Protein AF-A0A954MMR1-F1 (afdb_monomer_lite)

Radius of gyration: 14.31 Å; chains: 1; bounding box: 30×36×36 Å

Foldseek 3Di:
DVVLLVVVLVVQQVVQQDPVVRGRDPVNVVLNVLSVQLPVVDDPDDPVPPDPVVLVVSLVVLVVQCARPPDRHGHDPVSSVVSNVSSVVSVVVLVPDPVRD

Structure (mmCIF, N/CA/C/O backbone):
data_AF-A0A954MMR1-F1
#
_entry.id   AF-A0A954MMR1-F1
#
loop_
_atom_site.group_PDB
_atom_site.id
_atom_site.type_symbol
_atom_site.label_atom_id
_atom_site.label_alt_id
_atom_site.label_comp_id
_atom_site.label_asym_id
_atom_site.label_entity_id
_atom_site.label_seq_id
_atom_site.pdbx_PDB_ins_code
_atom_site.Cartn_x
_atom_site.Cartn_y
_atom_site.Cartn_z
_atom_site.occupancy
_atom_site.B_iso_or_equiv
_atom_site.auth_seq_id
_atom_site.auth_comp_id
_atom_site.auth_asym_id
_atom_site.auth_atom_id
_atom_site.pdbx_PDB_model_num
ATOM 1 N N . MET A 1 1 ? 3.856 -9.022 4.258 1.00 61.09 1 MET A N 1
ATOM 2 C CA . MET A 1 1 ? 3.061 -8.015 3.529 1.00 61.09 1 MET A CA 1
ATOM 3 C C . MET A 1 1 ? 3.926 -6.896 2.964 1.00 61.09 1 MET A C 1
ATOM 5 O O . MET A 1 1 ? 4.004 -6.824 1.745 1.00 61.09 1 MET A O 1
ATOM 9 N N . HIS A 1 2 ? 4.660 -6.096 3.756 1.00 62.59 2 HIS A N 1
ATOM 10 C CA . HIS A 1 2 ? 5.573 -5.097 3.159 1.00 62.59 2 HIS A CA 1
ATOM 11 C C . HIS A 1 2 ? 6.644 -5.740 2.274 1.00 62.59 2 HIS A C 1
ATOM 13 O O . HIS A 1 2 ? 6.865 -5.231 1.191 1.00 62.59 2 HIS A O 1
ATOM 19 N N . GLN A 1 3 ? 7.208 -6.898 2.641 1.00 65.81 3 GLN A N 1
ATOM 20 C CA . GLN A 1 3 ? 8.133 -7.636 1.762 1.00 65.81 3 GLN A CA 1
ATOM 21 C C . GLN A 1 3 ? 7.497 -8.056 0.423 1.00 65.81 3 GLN A C 1
ATOM 23 O O . GLN A 1 3 ? 8.134 -7.946 -0.619 1.00 65.81 3 GLN A O 1
ATOM 28 N N . ALA A 1 4 ? 6.229 -8.481 0.426 1.00 65.94 4 ALA A N 1
ATOM 29 C CA . ALA A 1 4 ? 5.494 -8.794 -0.800 1.00 65.94 4 ALA A CA 1
ATOM 30 C C . ALA A 1 4 ? 5.243 -7.551 -1.648 1.00 65.94 4 ALA A C 1
ATOM 32 O O . ALA A 1 4 ? 5.471 -7.578 -2.849 1.00 65.94 4 ALA A O 1
ATOM 33 N N . PHE A 1 5 ? 4.825 -6.449 -1.025 1.00 65.81 5 PHE A N 1
ATOM 34 C CA . PHE A 1 5 ? 4.623 -5.176 -1.711 1.00 65.81 5 PHE A CA 1
ATOM 35 C C . PHE A 1 5 ? 5.935 -4.557 -2.202 1.00 65.81 5 PHE A C 1
ATOM 37 O O . PHE A 1 5 ? 5.938 -3.952 -3.264 1.00 65.81 5 PHE A O 1
ATOM 44 N N . GLN A 1 6 ? 7.045 -4.732 -1.486 1.00 67.94 6 GLN A N 1
ATOM 45 C CA . GLN A 1 6 ? 8.383 -4.302 -1.898 1.00 67.94 6 GLN A CA 1
ATOM 46 C C . GLN A 1 6 ? 8.872 -5.113 -3.100 1.00 67.94 6 GLN A C 1
ATOM 48 O O . GLN A 1 6 ? 9.339 -4.535 -4.075 1.00 67.94 6 GLN A O 1
ATOM 53 N N . ARG A 1 7 ? 8.701 -6.440 -3.089 1.00 66.88 7 ARG A N 1
ATOM 54 C CA . ARG A 1 7 ? 9.035 -7.280 -4.251 1.00 66.88 7 ARG A CA 1
ATOM 55 C C . ARG A 1 7 ? 8.105 -7.020 -5.434 1.00 66.88 7 ARG A C 1
ATOM 57 O O . ARG A 1 7 ? 8.569 -6.897 -6.562 1.00 66.88 7 ARG A O 1
ATOM 64 N N . TYR A 1 8 ? 6.818 -6.823 -5.168 1.00 65.00 8 TYR A N 1
ATOM 65 C CA . TYR A 1 8 ? 5.849 -6.408 -6.173 1.00 65.00 8 TYR A CA 1
ATOM 66 C C . TYR A 1 8 ? 6.057 -4.963 -6.634 1.00 65.00 8 TYR A C 1
ATOM 68 O O . TYR A 1 8 ? 5.541 -4.623 -7.673 1.00 65.00 8 TYR A O 1
ATOM 76 N N . GLN A 1 9 ? 6.800 -4.085 -5.956 1.00 65.31 9 GLN A N 1
ATOM 77 C CA . GLN A 1 9 ? 7.127 -2.762 -6.519 1.00 65.31 9 GLN A CA 1
ATOM 78 C C . GLN A 1 9 ? 8.109 -2.878 -7.690 1.00 65.31 9 GLN A C 1
ATOM 80 O O . GLN A 1 9 ? 7.995 -2.125 -8.653 1.00 65.31 9 GLN A O 1
ATOM 85 N N . VAL A 1 10 ? 9.001 -3.870 -7.649 1.00 65.62 10 VAL A N 1
ATOM 86 C CA . VAL A 1 10 ? 9.998 -4.127 -8.700 1.00 65.62 10 VAL A CA 1
ATOM 87 C C . VAL A 1 10 ? 9.350 -4.678 -9.978 1.00 65.62 10 VAL A C 1
ATOM 89 O O . VAL A 1 10 ? 9.851 -4.451 -11.077 1.00 65.62 10 VAL A O 1
ATOM 92 N N . TYR A 1 11 ? 8.220 -5.381 -9.861 1.00 63.69 11 TYR A N 1
ATOM 93 C CA . TYR A 1 11 ? 7.567 -6.045 -10.992 1.00 63.69 11 TYR A CA 1
ATOM 94 C C . TYR A 1 11 ? 6.892 -5.069 -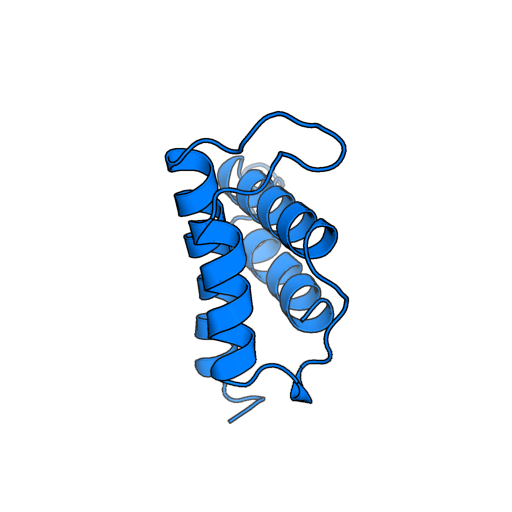11.989 1.00 63.69 11 TYR A C 1
ATOM 96 O O . TYR A 1 11 ? 7.285 -5.081 -13.150 1.00 63.69 11 TYR A O 1
ATOM 104 N N . PRO A 1 12 ? 6.004 -4.133 -11.591 1.00 59.59 12 PRO A N 1
ATOM 105 C CA . PRO A 1 12 ? 5.441 -3.100 -12.456 1.00 59.59 12 PRO A CA 1
ATOM 106 C C . PRO A 1 12 ? 6.489 -2.106 -12.949 1.00 59.59 12 PRO A C 1
ATOM 108 O O . PRO A 1 12 ? 6.309 -1.524 -14.014 1.00 59.59 12 PRO A O 1
ATOM 111 N N . GLU A 1 13 ? 7.560 -1.868 -12.183 1.00 61.47 13 GLU A N 1
ATOM 112 C CA . GLU A 1 13 ? 8.667 -1.030 -12.648 1.00 61.47 13 GLU A CA 1
ATOM 113 C C . GLU A 1 13 ? 9.390 -1.676 -13.827 1.00 61.47 13 GLU A C 1
ATOM 115 O O . GLU A 1 13 ? 9.709 -0.954 -14.762 1.00 61.47 13 GLU A O 1
ATOM 120 N N . LYS A 1 14 ? 9.568 -3.005 -13.831 1.00 61.31 14 LYS A N 1
ATOM 121 C CA . LYS A 1 14 ? 10.123 -3.761 -14.966 1.00 61.31 14 LYS A CA 1
ATOM 122 C C . LYS A 1 14 ? 9.114 -3.974 -16.100 1.00 61.31 14 LYS A C 1
ATOM 124 O O . LYS A 1 14 ? 9.447 -3.747 -17.254 1.00 61.31 14 LYS A O 1
ATOM 129 N N . GLU A 1 15 ? 7.883 -4.368 -15.788 1.00 65.50 15 GLU A N 1
ATOM 130 C CA . GLU A 1 15 ? 6.836 -4.697 -16.769 1.00 65.50 15 GLU A CA 1
ATOM 131 C C . GLU A 1 15 ? 6.273 -3.455 -17.481 1.00 65.50 15 GLU A C 1
ATOM 133 O O . GLU A 1 15 ? 5.814 -3.521 -18.620 1.00 65.50 15 GLU A O 1
ATOM 138 N N . HIS A 1 16 ? 6.316 -2.292 -16.828 1.00 63.44 16 HIS A N 1
ATOM 139 C CA . HIS A 1 16 ? 5.886 -1.023 -17.413 1.00 63.44 16 HIS A CA 1
ATOM 140 C C . HIS A 1 16 ? 7.038 -0.046 -17.659 1.00 63.44 16 HIS A C 1
ATOM 142 O O . HIS A 1 16 ? 6.788 1.157 -17.847 1.00 63.44 16 HIS A O 1
ATOM 148 N N . PHE A 1 17 ? 8.277 -0.544 -17.668 1.00 65.81 17 PHE A N 1
ATOM 149 C CA . PHE A 1 17 ? 9.422 0.199 -18.169 1.00 65.81 17 PHE A CA 1
ATOM 150 C C . PHE A 1 17 ? 9.291 0.355 -19.682 1.00 65.81 17 PHE A C 1
ATOM 152 O O . PHE A 1 17 ? 9.183 -0.626 -20.414 1.00 65.81 17 PHE A O 1
ATOM 159 N N . ARG A 1 18 ? 9.291 1.594 -20.173 1.00 62.69 18 ARG A N 1
ATOM 160 C CA . ARG A 1 18 ? 9.335 1.849 -21.612 1.00 62.69 18 ARG A CA 1
ATOM 161 C C . ARG A 1 18 ? 10.785 2.057 -22.016 1.00 62.69 18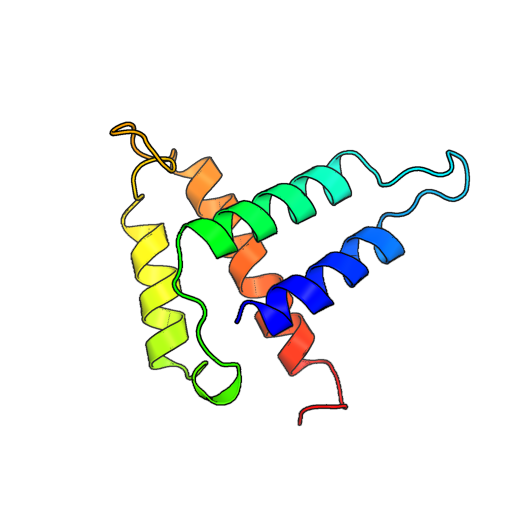 ARG A C 1
ATOM 163 O O . ARG A 1 18 ? 11.351 3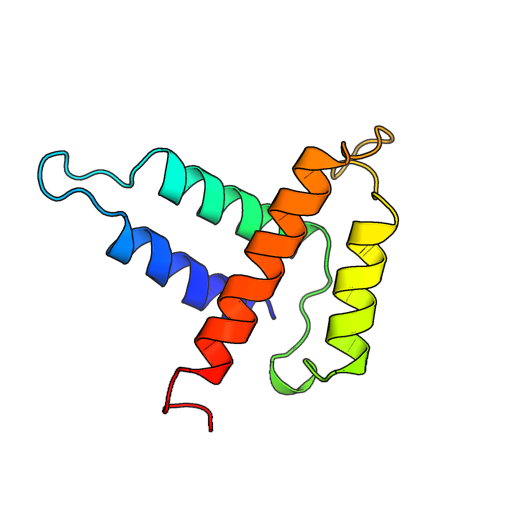.107 -21.726 1.00 62.69 18 ARG A O 1
ATOM 170 N N . HIS A 1 19 ? 11.364 1.073 -22.700 1.00 62.34 19 HIS A N 1
ATOM 171 C CA . HIS A 1 19 ? 12.738 1.151 -23.206 1.00 62.34 19 HIS A CA 1
ATOM 172 C C . HIS A 1 19 ? 12.954 2.356 -24.132 1.00 62.34 19 HIS A C 1
ATOM 174 O O . HIS A 1 19 ? 14.003 2.983 -24.076 1.00 62.34 19 HIS A O 1
ATOM 180 N N . GLU A 1 20 ? 11.930 2.733 -24.898 1.00 69.31 20 GLU A N 1
ATOM 181 C CA . GLU A 1 20 ? 11.947 3.878 -25.819 1.00 69.31 20 GLU A CA 1
ATOM 182 C C . GLU A 1 20 ? 12.154 5.228 -25.123 1.00 69.31 20 GLU A C 1
ATOM 184 O O . GLU A 1 20 ? 12.725 6.144 -25.704 1.00 69.31 20 GLU A O 1
ATOM 189 N N . THR A 1 21 ? 11.683 5.371 -23.881 1.00 72.06 21 THR A N 1
ATOM 190 C CA . THR A 1 21 ? 11.748 6.638 -23.138 1.00 72.06 21 THR A CA 1
ATOM 191 C C . THR A 1 21 ? 12.607 6.555 -21.882 1.00 72.06 21 THR A C 1
ATOM 193 O O . THR A 1 21 ? 12.737 7.550 -21.177 1.00 72.06 21 THR A O 1
ATOM 196 N N . GLY A 1 22 ? 13.169 5.384 -21.561 1.00 72.94 22 GLY A N 1
ATOM 197 C CA . GLY A 1 22 ? 13.951 5.157 -20.341 1.00 72.94 22 GLY A CA 1
ATOM 198 C C . GLY A 1 22 ? 13.162 5.374 -19.043 1.00 72.94 22 GLY A C 1
ATOM 199 O O . GLY A 1 22 ? 13.749 5.577 -17.979 1.00 72.94 22 GLY A O 1
ATOM 200 N N . HIS A 1 23 ? 11.827 5.377 -19.109 1.00 74.00 23 HIS A N 1
ATOM 201 C CA . HIS A 1 23 ? 10.966 5.770 -18.000 1.00 74.00 23 HIS A CA 1
ATOM 202 C C . HIS A 1 23 ? 9.848 4.760 -17.739 1.00 74.00 23 HIS A C 1
ATOM 204 O O . HIS A 1 23 ? 9.278 4.155 -18.648 1.00 74.00 23 HIS A O 1
ATOM 210 N N . VAL A 1 24 ? 9.459 4.645 -16.466 1.00 75.00 24 VAL A N 1
ATOM 211 C CA . VAL A 1 24 ? 8.257 3.908 -16.065 1.00 75.00 24 VAL A CA 1
ATOM 212 C C . VAL A 1 24 ? 7.019 4.673 -16.532 1.00 75.00 24 VAL A C 1
ATOM 214 O O . VAL A 1 24 ? 6.878 5.887 -16.306 1.00 75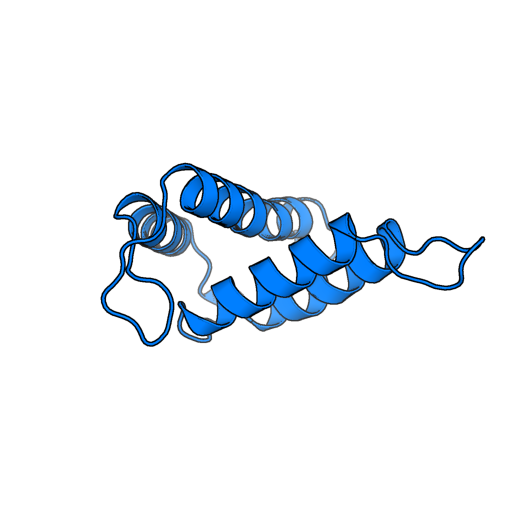.00 24 VAL A O 1
ATOM 217 N N . SER A 1 25 ? 6.091 3.956 -17.163 1.00 78.38 25 SER A N 1
ATOM 218 C CA . SER A 1 25 ? 4.847 4.545 -17.658 1.00 78.38 25 SER A CA 1
ATOM 219 C C . SER A 1 25 ? 4.064 5.277 -16.545 1.00 78.38 25 SER A C 1
ATOM 221 O O . SER A 1 25 ? 4.175 4.937 -15.360 1.00 78.38 25 SER A O 1
ATOM 223 N N . PRO A 1 26 ? 3.222 6.273 -16.884 1.00 79.44 26 PRO A N 1
ATOM 224 C CA . PRO A 1 26 ? 2.347 6.935 -15.907 1.00 79.44 26 PRO A CA 1
ATOM 225 C C . PRO A 1 26 ? 1.465 5.955 -15.112 1.00 79.44 26 PRO A C 1
ATOM 227 O O . PRO A 1 26 ? 1.168 6.173 -13.932 1.00 79.44 26 PRO A O 1
ATOM 230 N N . TRP A 1 27 ? 1.085 4.842 -15.745 1.00 77.19 27 TRP A N 1
ATOM 231 C CA . TRP A 1 27 ? 0.339 3.764 -15.110 1.00 77.19 27 TRP A CA 1
ATOM 232 C C . TRP A 1 27 ? 1.184 2.992 -14.091 1.00 77.19 27 TRP A C 1
ATOM 234 O O . TRP A 1 27 ? 0.750 2.826 -12.950 1.00 77.19 27 TRP A O 1
ATOM 244 N N . GLY A 1 28 ? 2.420 2.623 -14.443 1.00 77.06 28 GLY A N 1
ATOM 245 C CA . GLY A 1 28 ? 3.358 1.981 -13.515 1.00 77.06 28 GLY A CA 1
ATOM 246 C C . GLY A 1 28 ? 3.643 2.851 -12.287 1.00 77.06 28 GLY A C 1
ATOM 247 O O . GLY A 1 28 ? 3.522 2.389 -11.152 1.00 77.06 28 GLY A O 1
ATOM 248 N N . ARG A 1 29 ? 3.866 4.159 -12.483 1.00 80.94 29 ARG A N 1
ATOM 249 C CA . ARG A 1 29 ? 4.013 5.126 -11.375 1.00 80.94 29 ARG A CA 1
ATOM 250 C C . ARG A 1 29 ? 2.778 5.182 -10.471 1.00 80.94 29 ARG A C 1
ATOM 252 O O . ARG A 1 29 ? 2.902 5.308 -9.251 1.00 80.94 29 ARG A O 1
ATOM 259 N N . THR A 1 30 ? 1.584 5.066 -11.051 1.00 84.44 30 THR A N 1
ATOM 260 C CA . THR A 1 30 ? 0.330 5.021 -10.287 1.00 84.44 30 THR A CA 1
ATOM 261 C C . THR A 1 30 ? 0.239 3.762 -9.427 1.00 84.44 30 THR A C 1
ATOM 263 O O . THR A 1 30 ? -0.106 3.876 -8.250 1.00 84.44 30 THR A O 1
ATOM 266 N N . GLN A 1 31 ? 0.611 2.599 -9.970 1.00 79.00 31 GLN A N 1
ATOM 267 C CA . GLN A 1 31 ? 0.640 1.331 -9.231 1.00 79.00 31 GLN A CA 1
ATOM 268 C C . GLN A 1 31 ? 1.636 1.372 -8.063 1.00 79.00 31 GLN A C 1
ATOM 270 O O . GLN A 1 31 ? 1.273 1.025 -6.939 1.00 79.00 31 GLN A O 1
ATOM 275 N N . VAL A 1 32 ? 2.848 1.897 -8.280 1.00 81.88 32 VAL A N 1
ATOM 276 C CA . VAL A 1 32 ? 3.855 2.070 -7.214 1.00 81.88 32 VAL A CA 1
ATOM 277 C C . VAL A 1 32 ? 3.328 2.977 -6.100 1.00 81.88 32 VAL A C 1
ATOM 279 O O . VAL A 1 32 ? 3.428 2.646 -4.917 1.00 81.88 32 VAL A O 1
ATOM 282 N N . ARG A 1 33 ? 2.712 4.113 -6.452 1.00 84.69 33 ARG A N 1
ATOM 283 C CA . ARG A 1 33 ? 2.102 5.017 -5.464 1.00 84.69 33 ARG A CA 1
ATOM 284 C C . ARG A 1 33 ? 0.982 4.331 -4.679 1.00 84.69 33 ARG A C 1
ATOM 286 O O . ARG A 1 33 ? 0.885 4.524 -3.469 1.00 84.69 33 ARG A O 1
ATOM 293 N N . GLN A 1 34 ? 0.144 3.540 -5.347 1.00 84.94 34 GLN A N 1
ATOM 294 C CA . GLN A 1 34 ? -0.940 2.804 -4.696 1.00 84.94 34 GLN A CA 1
ATOM 295 C C . GLN A 1 34 ? -0.405 1.745 -3.727 1.00 84.94 34 GLN A C 1
ATOM 297 O O . GLN A 1 34 ? -0.889 1.677 -2.599 1.00 84.94 34 GLN A O 1
ATOM 302 N N . ALA A 1 35 ? 0.641 1.008 -4.107 1.00 82.38 35 ALA A N 1
ATOM 303 C CA . ALA A 1 35 ? 1.333 0.070 -3.224 1.00 82.38 35 ALA A CA 1
ATOM 304 C C . ALA A 1 35 ? 1.930 0.771 -1.991 1.00 82.38 35 ALA A C 1
ATOM 306 O O . ALA A 1 35 ? 1.732 0.320 -0.866 1.00 82.38 35 ALA A O 1
ATOM 307 N N . LYS A 1 36 ? 2.592 1.923 -2.173 1.00 84.25 36 LYS A N 1
ATOM 308 C CA . LYS A 1 36 ? 3.117 2.723 -1.049 1.00 84.25 36 LYS A CA 1
ATOM 309 C C . LYS A 1 36 ? 2.010 3.180 -0.098 1.00 84.25 36 LYS A C 1
ATOM 311 O O . LYS A 1 36 ? 2.187 3.130 1.114 1.00 84.25 36 LYS A O 1
ATOM 316 N N . ASN A 1 37 ? 0.864 3.605 -0.626 1.00 85.00 37 ASN A N 1
ATOM 317 C CA . ASN A 1 37 ? -0.272 3.986 0.212 1.00 85.00 37 ASN A CA 1
ATOM 318 C C . ASN A 1 37 ? -0.885 2.780 0.935 1.00 85.00 37 ASN A C 1
ATOM 320 O O . ASN A 1 37 ? -1.182 2.896 2.119 1.00 85.00 37 ASN A O 1
ATOM 324 N N . LEU A 1 38 ? -1.003 1.619 0.286 1.00 85.12 38 LEU A N 1
ATOM 325 C CA . LEU A 1 38 ? -1.414 0.378 0.953 1.00 85.12 38 LEU A CA 1
ATOM 326 C C . LEU A 1 38 ? -0.505 0.070 2.152 1.00 85.12 38 LEU A C 1
ATOM 328 O O . LEU A 1 38 ? -1.003 -0.159 3.249 1.00 85.12 38 LEU A O 1
ATOM 332 N N . MET A 1 39 ? 0.815 0.173 1.973 1.00 84.31 39 MET A N 1
ATOM 333 C CA . MET A 1 39 ? 1.792 -0.034 3.049 1.00 84.31 39 MET A CA 1
ATOM 334 C C . MET A 1 39 ? 1.672 0.978 4.199 1.00 84.31 39 MET A C 1
ATOM 336 O O . MET A 1 39 ? 2.006 0.638 5.326 1.00 84.31 39 MET A O 1
ATOM 340 N N . ARG A 1 40 ? 1.214 2.209 3.937 1.00 86.62 40 ARG A N 1
ATOM 341 C CA . ARG A 1 40 ? 1.008 3.240 4.975 1.00 86.62 40 ARG A CA 1
ATOM 342 C C . ARG A 1 40 ? -0.253 3.016 5.803 1.00 86.62 40 ARG A C 1
ATOM 344 O O . ARG A 1 40 ? -0.302 3.427 6.954 1.00 86.62 40 ARG A O 1
ATOM 351 N N . HIS A 1 41 ? -1.278 2.421 5.201 1.00 86.88 41 HIS A N 1
ATOM 352 C CA . HIS A 1 41 ? -2.562 2.171 5.854 1.00 86.88 41 HIS A CA 1
ATOM 353 C C . HIS A 1 41 ? -2.586 0.881 6.676 1.00 86.88 41 HIS A C 1
ATOM 355 O O . HIS A 1 41 ? -3.471 0.722 7.513 1.00 86.88 41 HIS A O 1
ATOM 361 N N . HIS A 1 42 ? -1.634 -0.023 6.442 1.00 84.44 42 HIS A N 1
ATOM 362 C CA . HIS A 1 42 ? -1.609 -1.347 7.052 1.00 84.44 42 HIS A CA 1
ATOM 363 C C . HIS A 1 42 ? -0.323 -1.581 7.839 1.00 84.44 42 HIS A C 1
ATOM 365 O O . HIS A 1 42 ? 0.751 -1.172 7.386 1.00 84.44 42 HIS A O 1
ATOM 371 N N . PRO A 1 43 ? -0.403 -2.265 8.994 1.00 79.06 43 PRO A N 1
ATOM 372 C CA . PRO A 1 43 ? 0.783 -2.652 9.741 1.00 79.06 43 PRO A CA 1
ATOM 373 C C . PRO A 1 43 ? 1.695 -3.541 8.888 1.00 79.06 43 PRO A C 1
ATOM 375 O O . PRO A 1 43 ? 1.255 -4.231 7.962 1.00 79.06 43 PRO A O 1
ATOM 378 N N . ASN A 1 44 ? 2.989 -3.531 9.210 1.00 78.00 44 ASN A N 1
ATOM 379 C CA . ASN A 1 44 ? 3.958 -4.402 8.559 1.00 78.00 44 ASN A CA 1
ATOM 380 C C . ASN A 1 44 ? 3.757 -5.855 9.019 1.00 78.00 44 ASN A C 1
ATOM 382 O O . ASN A 1 44 ? 4.427 -6.335 9.927 1.00 78.00 44 ASN A O 1
ATOM 386 N N . LEU A 1 45 ? 2.802 -6.539 8.395 1.00 73.75 45 LEU A N 1
ATOM 387 C CA . LEU A 1 45 ? 2.527 -7.949 8.648 1.00 73.75 45 LEU A CA 1
ATOM 388 C C . LEU A 1 45 ? 3.584 -8.817 7.965 1.00 73.75 45 LEU A C 1
ATOM 390 O O . LEU A 1 45 ? 3.988 -8.527 6.829 1.00 73.75 45 LEU A O 1
ATOM 394 N N . LEU A 1 46 ? 4.003 -9.905 8.609 1.00 72.69 46 LEU A N 1
ATOM 395 C CA . LEU A 1 46 ? 4.887 -10.896 7.989 1.00 72.69 46 LEU A CA 1
ATOM 396 C C . LEU A 1 46 ? 4.158 -11.640 6.863 1.00 72.69 46 LEU A C 1
ATOM 398 O O . LEU A 1 46 ? 2.931 -11.665 6.800 1.00 72.69 46 LEU A O 1
ATOM 402 N N . LEU A 1 47 ? 4.906 -12.216 5.919 1.00 69.12 47 LEU A N 1
ATOM 403 C CA . LEU A 1 47 ? 4.301 -13.034 4.860 1.00 69.12 47 LEU A CA 1
ATOM 404 C C . LEU A 1 47 ? 3.633 -14.295 5.412 1.00 69.12 47 LEU A C 1
ATOM 406 O O . LEU A 1 47 ? 2.537 -14.625 4.985 1.00 69.12 47 LEU A O 1
ATOM 410 N N . SER A 1 48 ? 4.227 -14.918 6.427 1.00 71.19 48 SER A N 1
ATOM 411 C CA . SER A 1 48 ? 3.653 -16.065 7.142 1.00 71.19 48 SER A CA 1
ATOM 412 C C . SER A 1 48 ? 2.329 -15.764 7.853 1.00 71.19 48 SER A C 1
ATOM 414 O O . SER A 1 48 ? 1.604 -16.683 8.213 1.00 71.19 48 SER A O 1
ATOM 416 N N . GLN A 1 49 ? 2.004 -14.486 8.059 1.00 73.06 49 GLN A N 1
ATOM 417 C CA . GLN A 1 49 ? 0.765 -14.041 8.697 1.00 73.06 49 GLN A CA 1
ATOM 418 C C . GLN A 1 49 ? -0.335 -13.698 7.680 1.00 73.06 49 GLN A C 1
ATOM 420 O O . GLN A 1 49 ? -1.461 -13.427 8.078 1.00 73.06 49 GLN A O 1
ATOM 425 N N . LEU A 1 50 ? -0.042 -13.709 6.373 1.00 76.12 50 LEU A N 1
ATOM 426 C CA . LEU A 1 50 ? -1.042 -13.517 5.319 1.00 76.12 50 LEU A CA 1
ATOM 427 C C . LEU A 1 50 ? -1.835 -14.814 5.106 1.00 76.12 50 LEU A C 1
ATOM 429 O O . LEU A 1 50 ? -1.571 -15.579 4.184 1.00 76.12 50 LEU A O 1
ATOM 433 N N . ASN A 1 51 ? -2.809 -15.053 5.978 1.00 81.12 51 ASN A N 1
ATOM 434 C CA . ASN A 1 51 ? -3.820 -16.099 5.818 1.00 81.12 51 ASN A CA 1
ATOM 435 C C . ASN A 1 51 ? -5.148 -15.513 5.299 1.00 81.12 51 ASN A C 1
ATOM 437 O O . ASN A 1 51 ? -5.289 -14.294 5.181 1.00 81.12 51 ASN A O 1
ATOM 441 N N . GLY A 1 52 ? -6.125 -16.378 5.002 1.00 79.44 52 GLY A N 1
ATOM 442 C CA . GLY A 1 52 ? -7.438 -15.970 4.484 1.00 79.44 52 GLY A CA 1
ATOM 443 C C . GLY A 1 52 ? -8.127 -14.910 5.348 1.00 79.44 52 GLY A C 1
ATOM 444 O O . GLY A 1 52 ? -8.511 -13.866 4.833 1.00 79.44 52 GLY A O 1
ATOM 445 N N . THR A 1 53 ? -8.159 -15.108 6.669 1.00 84.94 53 THR A N 1
ATOM 446 C CA . THR A 1 53 ? -8.742 -14.147 7.621 1.00 84.94 53 THR A CA 1
ATOM 447 C C . THR A 1 53 ? -8.080 -12.775 7.533 1.00 84.94 53 THR A C 1
ATOM 449 O O . THR A 1 53 ? -8.748 -11.748 7.477 1.00 84.94 53 THR A O 1
ATOM 452 N N . THR A 1 54 ? -6.751 -12.751 7.455 1.00 83.44 54 THR A N 1
ATOM 453 C CA . THR A 1 54 ? -5.990 -11.503 7.371 1.00 83.44 54 THR A CA 1
ATOM 454 C C . THR A 1 54 ? -6.252 -10.800 6.039 1.00 83.44 54 THR A C 1
ATOM 456 O O . THR A 1 54 ? -6.371 -9.579 5.995 1.00 83.44 54 THR A O 1
ATOM 459 N N . VAL A 1 55 ? -6.387 -11.547 4.939 1.00 83.69 55 VAL A N 1
ATOM 460 C CA . VAL A 1 55 ? -6.780 -10.995 3.631 1.00 83.69 55 VAL A CA 1
ATOM 461 C C . VAL A 1 55 ? -8.188 -10.400 3.679 1.00 83.69 55 VAL A C 1
ATOM 463 O O . VAL A 1 55 ? -8.389 -9.285 3.189 1.00 83.69 55 VAL A O 1
ATOM 466 N N . ASP A 1 56 ? -9.134 -11.080 4.321 1.00 87.38 56 ASP A N 1
ATOM 467 C CA . ASP A 1 56 ? -10.499 -10.583 4.495 1.00 87.38 56 ASP A CA 1
ATOM 468 C C . ASP A 1 56 ? -10.539 -9.292 5.319 1.00 87.38 56 ASP A C 1
ATOM 470 O O . ASP A 1 56 ? -11.231 -8.344 4.934 1.00 87.38 56 ASP A O 1
ATOM 474 N N . ASP A 1 57 ? -9.735 -9.190 6.379 1.00 88.88 57 ASP A N 1
ATOM 475 C CA . ASP A 1 57 ? -9.616 -7.971 7.185 1.00 88.88 57 ASP A CA 1
ATOM 476 C C . ASP A 1 57 ? -9.081 -6.789 6.368 1.00 88.88 57 ASP A C 1
ATOM 478 O O . ASP A 1 57 ? -9.595 -5.664 6.450 1.00 88.88 57 ASP A O 1
ATOM 482 N N . LEU A 1 58 ? -8.080 -7.038 5.521 1.00 87.94 58 LEU A N 1
ATOM 483 C CA . LEU A 1 58 ? -7.503 -6.030 4.633 1.00 87.94 58 LEU A CA 1
ATOM 484 C C . LEU A 1 58 ? -8.522 -5.555 3.594 1.00 87.94 58 LEU A C 1
ATOM 486 O O . LEU A 1 58 ? -8.653 -4.350 3.351 1.00 87.94 58 LEU A O 1
ATOM 490 N N . ILE A 1 59 ? -9.275 -6.480 3.000 1.00 89.94 59 ILE A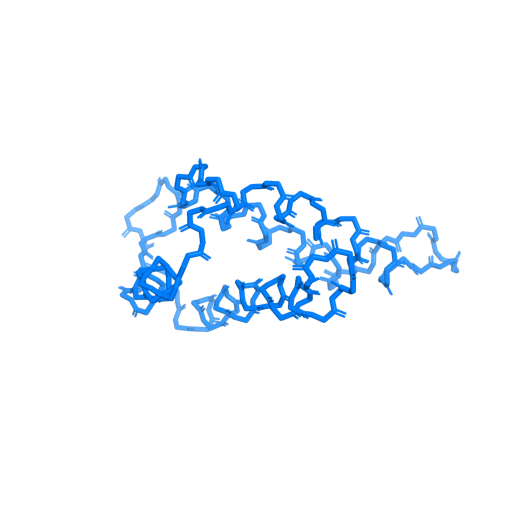 N 1
ATOM 491 C CA . ILE A 1 59 ? -10.358 -6.160 2.064 1.00 89.94 59 ILE A CA 1
ATOM 492 C C . ILE A 1 59 ? -11.465 -5.380 2.788 1.00 89.94 59 ILE A C 1
ATOM 494 O O . ILE A 1 59 ? -11.934 -4.351 2.289 1.00 89.94 59 ILE A O 1
ATOM 498 N N . GLY A 1 60 ? -11.858 -5.829 3.979 1.00 91.44 60 GLY A N 1
ATOM 499 C CA . GLY A 1 60 ? -12.878 -5.213 4.822 1.00 91.44 60 GLY A CA 1
ATOM 500 C C . GLY A 1 60 ? -12.517 -3.790 5.242 1.00 91.44 60 GLY A C 1
ATOM 501 O O . GLY A 1 60 ? -13.373 -2.900 5.225 1.00 91.44 60 GLY A O 1
ATOM 502 N N . TYR A 1 61 ? -11.246 -3.530 5.552 1.00 92.12 61 TYR A N 1
ATOM 503 C CA . TYR A 1 61 ? -10.736 -2.182 5.803 1.00 92.12 61 TYR A CA 1
ATOM 504 C C . TYR A 1 61 ? -11.034 -1.242 4.631 1.00 92.12 61 TYR A C 1
ATOM 506 O O . TYR A 1 61 ? -11.641 -0.190 4.825 1.00 92.12 61 TYR A O 1
ATOM 514 N N . TRP A 1 62 ? -10.694 -1.639 3.403 1.00 91.81 62 TRP A N 1
ATOM 515 C CA . TRP A 1 62 ? -10.914 -0.800 2.224 1.00 91.81 62 TRP A CA 1
ATOM 516 C C . TRP A 1 62 ? -12.390 -0.675 1.845 1.00 91.81 62 TRP A C 1
ATOM 518 O O . TRP A 1 62 ? -12.819 0.420 1.470 1.00 91.81 62 TRP A O 1
ATOM 528 N N . ARG A 1 63 ? -13.187 -1.742 1.997 1.00 91.00 63 ARG A N 1
ATOM 529 C CA . ARG A 1 63 ? -14.648 -1.713 1.779 1.00 91.00 63 ARG A CA 1
ATOM 530 C C . ARG A 1 63 ? -15.353 -0.702 2.682 1.00 91.00 63 ARG A C 1
ATOM 532 O O . ARG A 1 63 ? -16.298 -0.055 2.238 1.00 91.00 63 ARG A O 1
ATOM 539 N N . ARG A 1 64 ? -14.847 -0.493 3.902 1.00 93.00 64 ARG A N 1
ATOM 540 C CA . ARG A 1 64 ? -15.336 0.544 4.828 1.00 93.00 64 ARG A CA 1
ATOM 541 C C . ARG A 1 64 ? -14.973 1.975 4.416 1.00 93.00 64 ARG A C 1
ATOM 543 O O . ARG A 1 64 ? -15.419 2.905 5.076 1.00 93.00 64 ARG A O 1
ATOM 550 N N . ARG A 1 65 ? -14.235 2.165 3.313 1.00 91.75 65 ARG A N 1
ATOM 551 C CA . ARG A 1 65 ? -13.812 3.472 2.773 1.00 91.75 65 ARG A CA 1
ATOM 552 C C . ARG A 1 65 ? -13.141 4.327 3.855 1.00 91.75 65 ARG A C 1
ATOM 554 O O . ARG A 1 65 ? -13.709 5.334 4.280 1.00 91.75 65 ARG A O 1
ATOM 561 N N . PRO A 1 66 ? -11.937 3.933 4.299 1.00 92.94 66 PRO A N 1
ATOM 562 C CA . PRO A 1 66 ? -11.226 4.661 5.338 1.00 92.94 66 PRO A CA 1
ATOM 563 C C . PRO A 1 66 ? -10.924 6.082 4.854 1.00 92.94 66 PRO A C 1
ATOM 565 O O . PRO A 1 66 ? -11.010 6.381 3.660 1.00 92.94 66 PRO A O 1
ATOM 568 N N . CYS A 1 67 ? -10.563 6.972 5.770 1.00 93.12 67 CYS A N 1
ATOM 569 C CA . CYS A 1 67 ? -10.128 8.311 5.395 1.00 93.12 67 CYS A CA 1
ATOM 570 C C . CYS A 1 67 ? -8.780 8.264 4.675 1.00 93.12 67 CYS A C 1
ATOM 572 O O . CYS A 1 67 ? -7.987 7.344 4.881 1.00 93.12 67 CYS A O 1
ATOM 574 N N . LYS A 1 68 ? -8.497 9.252 3.819 1.00 89.69 68 LYS A N 1
ATOM 575 C CA . LYS A 1 68 ? -7.164 9.383 3.215 1.00 89.69 68 LYS A CA 1
ATOM 576 C C . LYS A 1 68 ? -6.147 9.546 4.343 1.00 89.69 68 LYS A C 1
ATOM 578 O O . LYS A 1 68 ? -6.427 10.252 5.313 1.00 89.69 68 LYS A O 1
ATOM 583 N N . PHE A 1 69 ? -4.981 8.923 4.195 1.00 85.19 69 PHE A N 1
ATOM 584 C CA . PHE A 1 69 ? -3.915 8.969 5.195 1.00 85.19 69 PHE A CA 1
ATOM 585 C C . PHE A 1 69 ? -3.655 10.395 5.706 1.00 85.19 69 PHE A C 1
ATOM 587 O O . PHE A 1 69 ? -3.454 11.307 4.904 1.00 85.19 69 PHE A O 1
ATOM 594 N N . GLY A 1 70 ? -3.664 10.575 7.029 1.00 86.94 70 GLY A N 1
ATOM 595 C CA . GLY A 1 70 ? -3.432 11.871 7.677 1.00 86.94 70 GLY A CA 1
ATOM 596 C C . GLY A 1 70 ? -4.582 12.878 7.560 1.00 86.94 70 GLY A C 1
ATOM 597 O O . GLY A 1 70 ? -4.390 14.047 7.874 1.00 86.94 70 GLY A O 1
ATOM 598 N N . THR A 1 71 ? -5.767 12.465 7.102 1.00 91.19 71 THR A N 1
ATOM 599 C CA . THR A 1 71 ? -6.933 13.349 6.954 1.00 91.19 71 THR A CA 1
ATOM 600 C C . THR A 1 71 ? -8.200 12.704 7.509 1.00 91.19 71 THR A C 1
ATOM 602 O O . THR A 1 71 ? -8.263 11.491 7.699 1.00 91.19 71 THR A O 1
ATOM 605 N N . THR A 1 72 ? -9.248 13.507 7.681 1.00 92.31 72 THR A N 1
ATOM 606 C CA . THR A 1 72 ? -10.609 13.049 8.005 1.00 92.31 72 THR A CA 1
ATOM 607 C C . THR A 1 72 ? -11.479 12.839 6.763 1.00 92.31 72 THR A C 1
ATOM 609 O O . THR A 1 72 ? -12.637 12.453 6.879 1.00 92.31 72 THR A O 1
ATOM 612 N N . THR A 1 73 ? -10.948 13.086 5.560 1.00 92.31 73 THR A N 1
ATOM 613 C CA . THR A 1 73 ? -11.706 12.966 4.310 1.00 92.31 73 THR A CA 1
ATOM 614 C C . THR A 1 73 ? -11.814 11.502 3.882 1.00 92.31 73 THR A C 1
ATOM 616 O O . THR A 1 73 ? -10.777 10.895 3.596 1.00 92.31 73 THR A O 1
ATOM 619 N N . PRO A 1 74 ? -13.028 10.938 3.740 1.00 91.69 74 PRO A N 1
ATOM 620 C CA . PRO A 1 74 ? -13.213 9.580 3.244 1.00 91.69 74 PRO A CA 1
ATOM 621 C C . PRO A 1 74 ? -12.657 9.393 1.834 1.00 91.69 74 PRO A C 1
ATOM 623 O O . PRO A 1 74 ? -12.677 10.294 0.987 1.00 91.69 74 PRO A O 1
ATOM 626 N N . ILE A 1 75 ? -12.171 8.191 1.557 1.00 92.88 75 ILE A N 1
ATOM 627 C CA . ILE A 1 75 ? -11.730 7.817 0.218 1.00 92.88 75 ILE A CA 1
ATOM 628 C C . ILE A 1 75 ? -12.957 7.560 -0.672 1.00 92.88 75 ILE A C 1
ATOM 630 O O . ILE A 1 75 ? -13.950 6.967 -0.252 1.00 92.88 75 ILE A O 1
ATOM 634 N N . THR A 1 76 ? -12.897 8.004 -1.931 1.00 93.56 76 THR A N 1
ATOM 635 C CA . THR A 1 76 ? -13.992 7.789 -2.888 1.00 93.56 76 THR A CA 1
ATOM 636 C C . THR A 1 76 ? -14.134 6.310 -3.243 1.00 93.56 76 THR A C 1
ATOM 638 O O . THR A 1 76 ? -13.147 5.575 -3.278 1.00 93.56 76 THR A O 1
ATOM 641 N N . ALA A 1 77 ? -15.344 5.872 -3.603 1.00 92.25 77 ALA A N 1
ATOM 642 C CA . ALA A 1 77 ? -15.600 4.483 -4.000 1.00 92.25 77 ALA A CA 1
ATOM 643 C C . ALA A 1 77 ? -14.689 4.015 -5.153 1.00 92.25 77 ALA A C 1
ATOM 645 O O . ALA A 1 77 ? -14.167 2.898 -5.135 1.00 92.25 77 ALA A O 1
ATOM 646 N N . LYS A 1 78 ? -14.420 4.900 -6.125 1.00 92.38 78 LYS A N 1
ATOM 647 C CA . LYS A 1 78 ? -13.483 4.622 -7.222 1.00 92.38 78 LYS A CA 1
ATOM 648 C C . LYS A 1 78 ? -12.059 4.397 -6.716 1.00 92.38 78 LYS A C 1
ATOM 650 O O . LYS A 1 78 ? -11.394 3.462 -7.150 1.00 92.38 78 LYS A O 1
ATOM 655 N N . THR A 1 79 ? -11.596 5.228 -5.788 1.00 89.00 79 THR A N 1
ATOM 656 C CA . THR A 1 79 ? -10.249 5.103 -5.222 1.00 89.00 79 THR A CA 1
ATOM 657 C C . THR A 1 79 ? -10.120 3.837 -4.374 1.00 89.00 79 THR A C 1
ATOM 659 O O . THR A 1 79 ? -9.127 3.127 -4.502 1.00 89.00 79 THR A O 1
ATOM 662 N N . THR A 1 80 ? -11.142 3.496 -3.585 1.00 92.06 80 THR A N 1
ATOM 663 C CA . THR A 1 80 ? -11.223 2.213 -2.872 1.00 92.06 80 THR A CA 1
ATOM 664 C C . THR A 1 80 ? -11.135 1.027 -3.827 1.00 92.06 80 THR A C 1
ATOM 666 O O . THR A 1 80 ? -10.348 0.116 -3.593 1.00 92.06 80 THR A O 1
ATOM 669 N N . SER A 1 81 ? -11.890 1.053 -4.929 1.00 90.50 81 SER A N 1
ATOM 670 C CA . SER A 1 81 ? -11.858 -0.016 -5.937 1.00 90.50 81 SER A CA 1
ATOM 671 C C . SER A 1 81 ? -10.462 -0.177 -6.543 1.00 90.50 81 SER A C 1
ATOM 673 O O . SER A 1 81 ? -9.988 -1.296 -6.723 1.00 90.50 81 SER A O 1
ATOM 675 N N . ASN A 1 82 ? -9.769 0.939 -6.791 1.00 88.50 82 ASN A N 1
ATOM 676 C CA . ASN A 1 82 ? -8.388 0.910 -7.262 1.00 88.50 82 ASN A CA 1
ATOM 677 C C . ASN A 1 82 ? -7.450 0.270 -6.223 1.00 88.50 82 ASN A C 1
ATOM 679 O O . ASN A 1 82 ? -6.644 -0.577 -6.593 1.00 88.50 82 ASN A O 1
ATOM 683 N N . TYR A 1 83 ? -7.569 0.623 -4.936 1.00 89.31 83 TYR A N 1
ATOM 684 C CA . TYR A 1 83 ? -6.747 0.024 -3.878 1.00 89.31 83 TYR A CA 1
ATOM 685 C C . TYR A 1 83 ? -7.014 -1.466 -3.684 1.00 89.31 83 TYR A C 1
ATOM 687 O O . TYR A 1 83 ? -6.059 -2.215 -3.510 1.00 89.31 83 TYR A O 1
ATOM 695 N N . LEU A 1 84 ? -8.271 -1.909 -3.763 1.00 89.25 84 LEU A N 1
ATOM 696 C CA . LEU A 1 84 ? -8.615 -3.333 -3.732 1.00 89.25 84 LEU A CA 1
ATOM 697 C C . LEU A 1 84 ? -7.980 -4.082 -4.910 1.00 89.25 84 LEU A C 1
ATOM 699 O O . LEU A 1 84 ? -7.366 -5.126 -4.714 1.00 89.25 84 LEU A O 1
ATOM 703 N N . GLY A 1 85 ? -8.044 -3.516 -6.119 1.00 86.94 85 GLY A N 1
ATOM 704 C CA . GLY A 1 85 ? -7.361 -4.080 -7.283 1.00 86.94 85 GLY A CA 1
ATOM 705 C C . GLY A 1 85 ? -5.845 -4.178 -7.084 1.00 86.94 85 GLY A C 1
ATOM 706 O O . GLY A 1 85 ? -5.254 -5.219 -7.361 1.00 86.94 85 GLY A O 1
ATOM 707 N N . THR A 1 86 ? -5.208 -3.128 -6.561 1.00 84.88 86 THR A N 1
ATOM 708 C CA . THR A 1 86 ? -3.766 -3.133 -6.265 1.00 84.88 86 THR A CA 1
ATOM 709 C C . THR A 1 86 ? -3.397 -4.062 -5.106 1.00 84.88 86 THR A C 1
ATOM 711 O O . THR A 1 86 ? -2.290 -4.583 -5.106 1.00 84.88 86 THR A O 1
ATOM 714 N N . LEU A 1 87 ? -4.291 -4.295 -4.140 1.00 84.75 87 LEU A N 1
ATOM 715 C CA . LEU A 1 87 ? -4.086 -5.239 -3.035 1.00 84.75 87 LEU A CA 1
ATOM 716 C C . LEU A 1 87 ? -4.104 -6.691 -3.525 1.00 84.75 87 LEU A C 1
ATOM 718 O O . LEU A 1 87 ? -3.274 -7.484 -3.093 1.00 84.75 87 LEU A O 1
ATOM 722 N N . MET A 1 88 ? -5.015 -7.029 -4.439 1.00 83.38 88 MET A N 1
ATOM 723 C CA . MET A 1 88 ? -5.157 -8.401 -4.934 1.00 83.38 88 MET A CA 1
ATOM 724 C C . MET A 1 88 ? -4.033 -8.814 -5.885 1.00 83.38 88 MET A C 1
ATOM 726 O O . MET A 1 88 ? -3.556 -9.938 -5.801 1.00 83.38 88 MET A O 1
ATOM 730 N N . ARG A 1 89 ? -3.558 -7.909 -6.748 1.00 80.44 89 ARG A N 1
ATOM 731 C CA . ARG A 1 89 ? -2.488 -8.197 -7.725 1.00 80.44 89 ARG A CA 1
ATOM 732 C C . ARG A 1 89 ? -1.233 -8.870 -7.136 1.00 80.44 89 ARG A C 1
ATOM 734 O O . ARG A 1 89 ? -0.841 -9.896 -7.680 1.00 80.44 89 ARG A O 1
ATOM 741 N N . PRO A 1 90 ? -0.604 -8.373 -6.052 1.00 73.94 90 PRO A N 1
ATOM 742 C CA . PRO A 1 90 ? 0.549 -9.032 -5.446 1.00 73.94 90 PRO A CA 1
ATOM 743 C C . PRO A 1 90 ? 0.195 -10.372 -4.803 1.00 73.94 90 PRO A C 1
ATOM 745 O O . PRO A 1 90 ? 1.032 -11.264 -4.822 1.00 73.94 90 PRO A O 1
ATOM 748 N N . LEU A 1 91 ? -1.016 -10.538 -4.257 1.00 74.50 91 LEU A N 1
A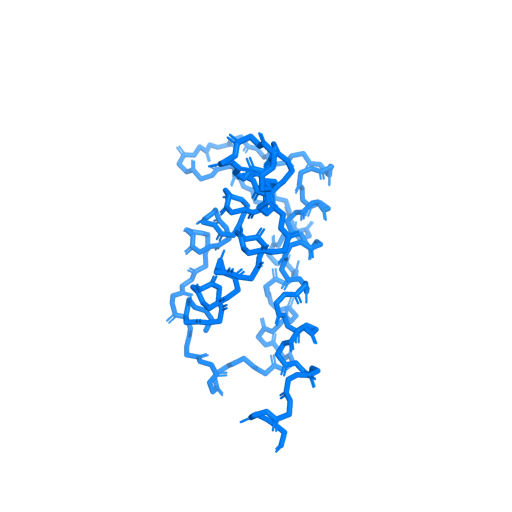TOM 749 C CA . LEU A 1 91 ? -1.457 -11.822 -3.698 1.00 74.50 91 LEU A CA 1
ATOM 750 C C . LEU A 1 91 ? -1.634 -12.868 -4.806 1.00 74.50 91 LEU A C 1
ATOM 752 O O . LEU A 1 91 ? -1.160 -13.990 -4.671 1.00 74.50 91 LEU A O 1
ATOM 756 N N . THR A 1 92 ? -2.238 -12.481 -5.932 1.00 74.81 92 THR A N 1
ATOM 757 C CA . THR A 1 92 ? -2.345 -13.333 -7.124 1.00 74.81 92 THR A CA 1
ATOM 758 C C . THR A 1 92 ? -0.971 -13.644 -7.716 1.00 74.81 92 THR A C 1
ATOM 760 O O . THR A 1 92 ? -0.706 -14.786 -8.073 1.00 74.81 92 THR A O 1
ATOM 763 N N . TRP A 1 93 ? -0.077 -12.654 -7.786 1.00 71.56 93 TRP A N 1
ATOM 764 C CA . TRP A 1 93 ? 1.289 -12.849 -8.275 1.00 71.56 93 TRP A CA 1
ATOM 765 C C . TRP A 1 93 ? 2.098 -13.797 -7.380 1.00 71.56 93 TRP A C 1
ATOM 767 O O . TRP A 1 93 ? 2.765 -14.682 -7.900 1.00 71.56 93 TRP A O 1
ATOM 777 N N . LEU A 1 94 ? 1.999 -13.661 -6.053 1.00 69.44 94 LEU A N 1
ATOM 778 C CA . LEU A 1 94 ? 2.630 -14.579 -5.096 1.00 69.44 94 LEU A CA 1
ATOM 779 C C . LEU A 1 94 ? 2.094 -16.007 -5.204 1.00 69.44 94 LEU A C 1
ATOM 781 O O . LEU A 1 94 ? 2.853 -16.949 -5.031 1.00 69.44 94 LEU A O 1
ATOM 785 N N . HIS A 1 95 ? 0.799 -16.167 -5.474 1.00 67.56 95 HIS A N 1
ATOM 786 C CA . HIS A 1 95 ? 0.207 -17.485 -5.685 1.00 67.56 95 HIS A CA 1
ATOM 787 C C . HIS A 1 95 ? 0.690 -18.138 -6.991 1.00 67.56 95 HIS A C 1
ATOM 789 O O . HIS A 1 95 ? 0.806 -19.355 -7.061 1.00 67.56 95 HIS A O 1
ATOM 795 N N . GLY A 1 96 ? 0.980 -17.339 -8.023 1.00 62.28 96 GLY A N 1
ATOM 796 C CA . GLY A 1 96 ? 1.468 -17.822 -9.317 1.00 62.28 96 GLY A CA 1
ATOM 797 C C . GLY A 1 96 ? 2.990 -17.975 -9.428 1.00 62.28 96 GLY A C 1
ATOM 798 O O . GLY A 1 96 ? 3.459 -18.539 -10.416 1.00 62.28 96 GLY A O 1
ATOM 799 N N . SER A 1 97 ? 3.778 -17.474 -8.472 1.00 60.56 97 SER A N 1
ATOM 800 C CA . SER A 1 97 ? 5.232 -17.635 -8.482 1.00 60.56 97 SER A CA 1
ATOM 801 C C . SER A 1 97 ? 5.630 -18.961 -7.825 1.00 60.56 97 SER A C 1
ATOM 803 O O . SER A 1 97 ? 5.526 -19.152 -6.617 1.00 60.56 97 SER A O 1
ATOM 805 N N . SER A 1 98 ? 6.140 -19.887 -8.639 1.00 48.88 98 SER A N 1
ATOM 806 C CA . SER A 1 98 ? 6.580 -21.237 -8.246 1.00 48.88 98 SER A CA 1
ATOM 807 C C . SER A 1 98 ? 7.719 -21.291 -7.212 1.00 48.88 98 SER A C 1
ATOM 809 O O . SER A 1 98 ? 8.156 -22.375 -6.855 1.00 48.88 98 SER A O 1
ATOM 811 N N . GLU A 1 99 ? 8.228 -20.148 -6.740 1.00 52.50 99 GLU A N 1
ATOM 812 C CA . GLU A 1 99 ? 9.205 -20.067 -5.642 1.00 52.50 99 GLU A CA 1
ATOM 813 C C . GLU A 1 99 ? 8.569 -20.205 -4.245 1.00 52.50 99 GLU A C 1
ATOM 815 O O . GLU A 1 99 ? 9.302 -20.320 -3.264 1.00 52.50 99 GLU A O 1
ATOM 820 N N . TYR A 1 100 ? 7.234 -20.168 -4.129 1.00 45.50 100 TYR A N 1
ATOM 821 C CA . TYR A 1 100 ? 6.532 -20.128 -2.835 1.00 45.50 100 TYR A CA 1
ATOM 822 C C . TYR A 1 100 ? 5.300 -21.050 -2.733 1.00 45.50 100 TYR A C 1
ATOM 824 O O . TYR A 1 100 ? 4.504 -20.874 -1.808 1.00 45.50 100 TYR A O 1
ATOM 832 N N . SER A 1 101 ? 5.131 -22.004 -3.659 1.00 39.75 101 SER A N 1
ATOM 833 C CA . SER A 1 101 ? 4.150 -23.103 -3.540 1.00 39.75 101 SER A CA 1
ATOM 834 C C . SER A 1 101 ? 4.777 -24.355 -2.945 1.00 39.75 101 SER A C 1
ATOM 836 O O . SER A 1 101 ? 5.943 -24.635 -3.299 1.00 39.75 101 SER A O 1
#

pLDDT: mean 77.88, std 12.04, range [39.75, 93.56]

Secondary structure (DSSP, 8-state):
-HHHHHHHHHHHHHHTEETTTTEE-HHHHHHHHHHHHHHHHS----GGG--HHHHHHHHHHHHT-PBPTTSSPBPPHHHHHHHHHHHHHHHHHHHH-TT--

Sequence (101 aa):
MHQAFQRYQVYPEKEHFRHETGHVSPWGRTQVRQAKNLMRHHPNLLLSQLNGTTVDDLIGYWRRRPCKFGTTTPITAKTTSNYLGTLMRPLTWLHGSSEYS